Protein AF-A0A959TZA0-F1 (afdb_monomer_lite)

Structure (mmCIF, N/CA/C/O backbone):
data_AF-A0A959TZA0-F1
#
_entry.id   AF-A0A959TZA0-F1
#
loop_
_atom_site.group_PDB
_atom_site.id
_atom_site.type_symbol
_atom_site.label_atom_id
_atom_site.label_alt_id
_atom_site.label_comp_id
_atom_site.label_asym_id
_atom_site.label_entity_id
_atom_site.label_seq_id
_atom_site.pdbx_PDB_ins_code
_atom_site.Cartn_x
_atom_site.Cartn_y
_atom_site.Cartn_z
_atom_site.occupancy
_atom_site.B_iso_or_equiv
_atom_site.auth_seq_id
_atom_site.auth_comp_id
_atom_site.auth_asym_id
_atom_site.auth_atom_id
_atom_site.pdbx_PDB_model_num
ATOM 1 N N . MET A 1 1 ? -0.626 -14.594 53.410 1.00 40.88 1 MET A N 1
ATOM 2 C CA . MET A 1 1 ? -1.885 -14.572 52.633 1.00 40.88 1 MET A CA 1
ATOM 3 C C . MET A 1 1 ? -1.682 -13.643 51.441 1.00 40.88 1 MET A C 1
ATOM 5 O O . MET A 1 1 ? -1.229 -12.523 51.627 1.00 40.88 1 MET A O 1
ATOM 9 N N . ARG A 1 2 ? -1.852 -14.174 50.222 1.00 48.50 2 ARG A N 1
ATOM 10 C CA . ARG A 1 2 ? -1.533 -13.555 48.921 1.00 48.50 2 ARG A CA 1
ATOM 11 C C . ARG A 1 2 ? -2.616 -12.534 48.533 1.00 48.50 2 ARG A C 1
ATOM 13 O O . ARG A 1 2 ? -3.709 -12.947 48.174 1.00 48.50 2 ARG A O 1
ATOM 20 N N . SER A 1 3 ? -2.311 -11.236 48.552 1.00 47.94 3 SER A N 1
ATOM 21 C CA . SER A 1 3 ? -3.233 -10.160 48.131 1.00 47.94 3 SER A CA 1
ATOM 22 C C . SER A 1 3 ? -2.726 -9.345 46.928 1.00 47.94 3 SER A C 1
ATOM 24 O O . SER A 1 3 ? -3.012 -8.159 46.816 1.00 47.94 3 SER A O 1
ATOM 26 N N . LYS A 1 4 ? -1.950 -9.948 46.015 1.00 49.88 4 LYS A N 1
ATOM 27 C CA . LYS A 1 4 ? -1.349 -9.229 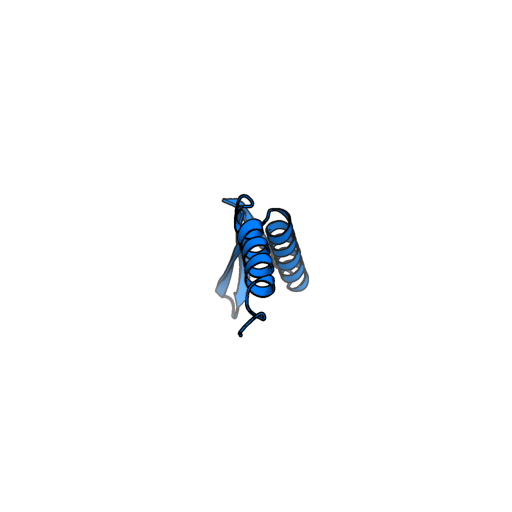44.869 1.00 49.88 4 LYS A CA 1
ATOM 28 C C . LYS A 1 4 ? -1.944 -9.551 43.489 1.00 49.88 4 LYS A C 1
ATOM 30 O O . LYS A 1 4 ? -1.423 -9.062 42.499 1.00 49.88 4 LYS A O 1
ATOM 35 N N . ASN A 1 5 ? -3.037 -10.315 43.400 1.00 53.84 5 ASN A N 1
ATOM 36 C CA . ASN A 1 5 ? -3.510 -10.832 42.101 1.00 53.84 5 ASN A CA 1
ATOM 37 C C . ASN A 1 5 ? -4.823 -10.240 41.561 1.00 53.84 5 ASN A C 1
ATOM 39 O O . ASN A 1 5 ? -5.208 -10.602 40.458 1.00 53.84 5 ASN A O 1
ATOM 43 N N . LEU A 1 6 ? -5.509 -9.337 42.269 1.00 52.66 6 LEU A N 1
ATOM 44 C CA . LEU A 1 6 ? -6.821 -8.836 41.815 1.00 52.66 6 LEU A CA 1
ATOM 45 C C . LEU A 1 6 ? -6.747 -7.593 40.911 1.00 52.66 6 LEU A C 1
ATOM 47 O O . LEU A 1 6 ? -7.552 -7.471 39.995 1.00 52.66 6 LEU A O 1
ATOM 51 N N . LEU A 1 7 ? -5.756 -6.711 41.093 1.00 52.44 7 LEU A N 1
ATOM 52 C CA . LEU A 1 7 ? -5.604 -5.513 40.248 1.00 52.44 7 LEU A CA 1
ATOM 53 C C . LEU A 1 7 ? -5.093 -5.825 38.832 1.00 52.44 7 LEU A C 1
ATOM 55 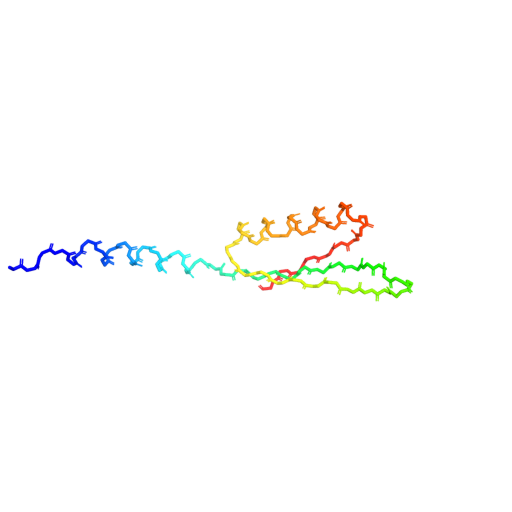O O . LEU A 1 7 ? -5.449 -5.131 37.885 1.00 52.44 7 LEU A O 1
ATOM 59 N N . SER A 1 8 ? -4.305 -6.891 38.666 1.00 51.97 8 SER A N 1
ATOM 60 C CA . SER A 1 8 ? -3.764 -7.276 37.354 1.00 51.97 8 SER A CA 1
ATOM 61 C C . SER A 1 8 ? -4.833 -7.811 36.395 1.00 51.97 8 SER A C 1
ATOM 63 O O . SER A 1 8 ? -4.653 -7.727 35.184 1.00 51.97 8 SER A O 1
ATOM 65 N N . LEU A 1 9 ? -5.932 -8.365 36.917 1.00 51.75 9 LEU A N 1
ATOM 66 C CA . LEU A 1 9 ? -7.001 -8.952 36.103 1.00 51.75 9 LEU A CA 1
ATOM 67 C C . LEU A 1 9 ? -7.908 -7.882 35.477 1.00 51.75 9 LEU A C 1
ATOM 69 O O . LEU A 1 9 ? -8.379 -8.066 34.358 1.00 51.75 9 LEU A O 1
ATOM 73 N N . PHE A 1 10 ? -8.099 -6.738 36.144 1.00 53.25 10 PHE A N 1
ATOM 74 C CA . PHE A 1 10 ? -8.918 -5.645 35.609 1.00 53.25 10 PHE A CA 1
ATOM 75 C C . PHE A 1 10 ? -8.237 -4.897 34.451 1.00 53.25 10 PHE A C 1
ATOM 77 O O . PHE A 1 10 ? -8.909 -4.563 33.478 1.00 53.25 10 PHE A O 1
ATOM 84 N N . CYS A 1 11 ? -6.911 -4.704 34.484 1.00 52.59 11 CYS A N 1
ATOM 85 C CA . CYS A 1 11 ? -6.188 -4.100 33.353 1.00 52.59 11 CYS A CA 1
ATOM 86 C C . CYS A 1 11 ? -6.193 -4.983 32.096 1.00 52.59 11 CYS A C 1
ATOM 88 O O . CYS A 1 11 ? -6.289 -4.465 30.987 1.00 52.59 11 CYS A O 1
ATOM 90 N N . ALA A 1 12 ? -6.127 -6.309 32.249 1.00 52.28 12 ALA A N 1
ATOM 91 C CA . ALA A 1 12 ? -6.159 -7.227 31.110 1.00 52.28 12 ALA A CA 1
ATOM 92 C C . ALA A 1 12 ? -7.531 -7.242 30.407 1.00 52.28 12 ALA A C 1
ATOM 94 O O . ALA A 1 12 ? -7.598 -7.351 29.186 1.00 52.28 12 ALA A O 1
ATOM 95 N N . ALA A 1 13 ? -8.626 -7.076 31.158 1.00 50.50 13 ALA A N 1
ATOM 96 C CA . ALA A 1 13 ? -9.977 -7.029 30.597 1.00 50.50 13 ALA A CA 1
ATOM 97 C C . ALA A 1 13 ? -10.248 -5.745 29.786 1.00 50.50 13 ALA A C 1
ATOM 99 O O . ALA A 1 13 ? -10.952 -5.793 28.780 1.00 50.50 13 ALA A O 1
ATOM 100 N N . LEU A 1 14 ? -9.653 -4.613 30.180 1.00 50.09 14 LEU A N 1
ATOM 101 C CA . LEU A 1 14 ? -9.737 -3.348 29.437 1.00 50.09 14 LEU A CA 1
ATOM 102 C C . LEU A 1 14 ? -8.945 -3.377 28.119 1.00 50.09 14 LEU A C 1
ATOM 104 O O . LEU A 1 14 ? -9.394 -2.785 27.143 1.00 50.09 14 LEU A O 1
ATOM 108 N N . LEU A 1 15 ? -7.827 -4.113 28.061 1.00 50.44 15 LEU A N 1
ATOM 109 C CA . LEU A 1 15 ? -7.058 -4.326 26.823 1.00 50.44 15 LEU A CA 1
ATOM 110 C C . LEU A 1 15 ? -7.779 -5.240 25.818 1.00 50.44 15 LEU A C 1
ATOM 112 O O . LEU A 1 15 ? -7.610 -5.083 24.615 1.00 50.44 15 LEU A O 1
ATOM 116 N N . MET A 1 16 ? -8.602 -6.178 26.293 1.00 48.72 16 MET A N 1
ATOM 117 C CA . MET A 1 16 ? -9.378 -7.071 25.421 1.00 48.72 16 MET A CA 1
ATOM 118 C C . MET A 1 16 ? -10.618 -6.388 24.820 1.00 48.72 16 MET A C 1
ATOM 120 O O . MET A 1 16 ? -11.106 -6.811 23.775 1.00 48.72 16 MET A O 1
ATOM 124 N N . LEU A 1 17 ? -11.139 -5.331 25.458 1.00 48.44 17 LEU A N 1
ATOM 125 C CA . LEU A 1 17 ? -12.356 -4.644 25.007 1.00 48.44 17 LEU A CA 1
ATOM 126 C C . LEU A 1 17 ? -12.123 -3.660 23.846 1.00 48.44 17 LEU A C 1
ATOM 128 O O . LEU A 1 17 ? -13.085 -3.290 23.176 1.00 48.44 17 LEU A O 1
ATOM 132 N N . SER A 1 18 ? -10.877 -3.256 23.568 1.00 51.94 18 SER A N 1
ATOM 133 C CA . SER A 1 18 ? -10.548 -2.409 22.408 1.00 51.94 18 SER A CA 1
ATOM 134 C C . SER A 1 18 ? -10.482 -3.181 21.085 1.00 51.94 18 SER A C 1
ATOM 136 O O . SER A 1 18 ? -10.444 -2.562 20.027 1.00 51.94 18 SER A O 1
ATOM 138 N N . ALA A 1 19 ? -10.510 -4.519 21.125 1.00 51.19 19 ALA A N 1
ATOM 139 C CA . ALA A 1 19 ? -10.442 -5.381 19.941 1.00 51.19 19 ALA A CA 1
ATOM 140 C C . ALA A 1 19 ? -11.813 -5.679 19.297 1.00 51.19 19 ALA A C 1
ATOM 142 O O . ALA A 1 19 ? -11.879 -6.386 18.298 1.00 51.19 19 ALA A O 1
ATOM 143 N N . ALA A 1 20 ? -12.911 -5.147 19.850 1.00 50.97 20 ALA A N 1
ATOM 144 C CA . ALA A 1 20 ? -14.266 -5.303 19.308 1.00 50.97 20 ALA A CA 1
ATOM 145 C C . ALA A 1 20 ? -14.769 -4.055 18.552 1.00 50.97 20 ALA A C 1
ATOM 147 O O . ALA A 1 20 ? -15.968 -3.907 18.314 1.00 50.97 20 ALA A O 1
ATOM 148 N N . GLY A 1 21 ? -13.874 -3.130 18.192 1.00 56.84 21 GLY A N 1
ATOM 149 C CA . GLY A 1 21 ? -14.179 -2.116 17.184 1.00 56.84 21 GLY A CA 1
ATOM 150 C C . GLY A 1 21 ? -14.206 -2.786 15.815 1.00 56.84 21 GLY A C 1
ATOM 151 O O . GLY A 1 21 ? -13.318 -3.584 15.540 1.00 56.84 21 GLY A O 1
ATOM 152 N N . CYS A 1 22 ? -15.218 -2.503 14.988 1.00 64.06 22 CYS A N 1
ATOM 153 C CA . CYS A 1 22 ? -15.349 -3.056 13.637 1.00 64.06 22 CYS A CA 1
ATOM 154 C C . CYS A 1 22 ? -14.001 -3.006 12.909 1.00 64.06 22 CYS A C 1
ATOM 156 O O . CYS A 1 22 ? -13.561 -1.928 12.502 1.00 64.06 22 CYS A O 1
ATOM 158 N N . THR A 1 23 ? -13.343 -4.160 12.805 1.00 79.06 23 THR A N 1
ATOM 159 C CA . THR A 1 23 ? -12.083 -4.297 12.091 1.00 79.06 23 THR A CA 1
ATOM 160 C C . THR A 1 23 ? -12.383 -4.048 10.624 1.00 79.06 23 THR A C 1
ATOM 162 O O . THR A 1 23 ? -13.222 -4.731 10.042 1.00 79.06 23 THR A O 1
ATOM 165 N N . ILE A 1 24 ? -11.754 -3.026 10.058 1.00 89.12 24 ILE A N 1
ATOM 166 C CA . ILE A 1 24 ? -11.759 -2.772 8.621 1.00 89.12 24 ILE A CA 1
ATOM 167 C C . ILE A 1 24 ? -10.405 -3.243 8.124 1.00 89.12 24 ILE A C 1
ATOM 169 O O . ILE A 1 24 ? -9.394 -2.987 8.782 1.00 89.12 24 ILE A O 1
ATOM 173 N N . CYS A 1 25 ? -10.386 -3.930 6.993 1.00 92.00 25 CYS A N 1
ATOM 174 C CA . CYS A 1 25 ? -9.148 -4.277 6.325 1.00 92.00 25 CYS A CA 1
ATOM 175 C C . CYS A 1 25 ? -8.975 -3.385 5.098 1.00 92.00 25 CYS A C 1
ATOM 177 O O . CYS A 1 25 ? -9.950 -2.978 4.467 1.00 92.00 25 CYS A O 1
ATOM 179 N N . SER A 1 26 ? -7.734 -3.045 4.777 1.00 95.19 26 SER A N 1
ATOM 180 C CA . SER A 1 26 ? -7.381 -2.368 3.534 1.00 95.19 26 SER A CA 1
ATOM 181 C C . SER A 1 26 ? -6.158 -3.033 2.936 1.00 95.19 26 SER A C 1
ATOM 183 O O . SER A 1 26 ? -5.218 -3.368 3.659 1.00 95.19 26 SER A O 1
ATOM 185 N N . THR A 1 27 ? -6.204 -3.249 1.628 1.00 97.50 27 THR A N 1
ATOM 186 C CA . THR A 1 27 ? -5.067 -3.722 0.841 1.00 97.50 27 THR A CA 1
ATOM 187 C C . THR A 1 27 ? -4.623 -2.581 -0.051 1.00 97.50 27 THR A C 1
ATOM 189 O O . THR A 1 27 ? -5.434 -2.076 -0.829 1.00 97.50 27 THR A O 1
ATOM 192 N N . CYS A 1 28 ? -3.360 -2.188 0.059 1.00 97.06 28 CYS A N 1
ATOM 193 C CA . CYS A 1 28 ? -2.750 -1.176 -0.786 1.00 97.06 28 CYS A CA 1
ATOM 194 C C . CYS A 1 28 ? -1.719 -1.803 -1.724 1.0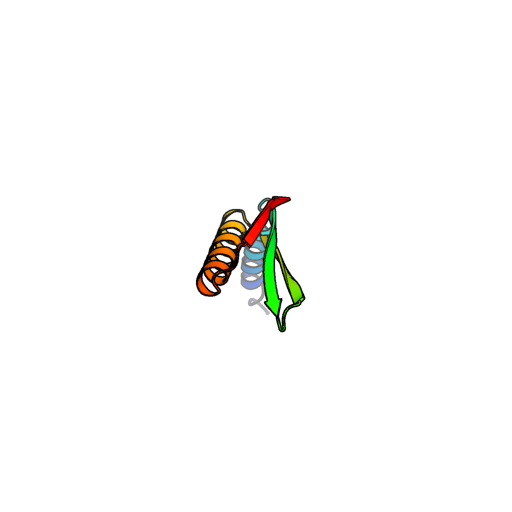0 97.06 28 CYS A C 1
ATOM 196 O O . CYS A 1 28 ? -0.984 -2.713 -1.337 1.00 97.06 28 CYS A O 1
ATOM 198 N N . THR A 1 29 ? -1.647 -1.300 -2.953 1.00 96.94 29 THR A N 1
ATOM 199 C CA . THR A 1 29 ? -0.756 -1.804 -4.000 1.00 96.94 29 THR A CA 1
ATOM 200 C C . THR A 1 29 ? -0.099 -0.642 -4.735 1.00 96.94 29 THR A C 1
ATOM 202 O O . THR A 1 29 ? -0.781 0.319 -5.081 1.00 96.94 29 THR A O 1
ATOM 205 N N . TYR A 1 30 ? 1.202 -0.726 -5.024 1.00 94.00 30 TYR A N 1
ATOM 206 C CA . TYR A 1 30 ? 1.861 0.154 -5.999 1.00 94.00 30 TYR A CA 1
ATOM 207 C C . TY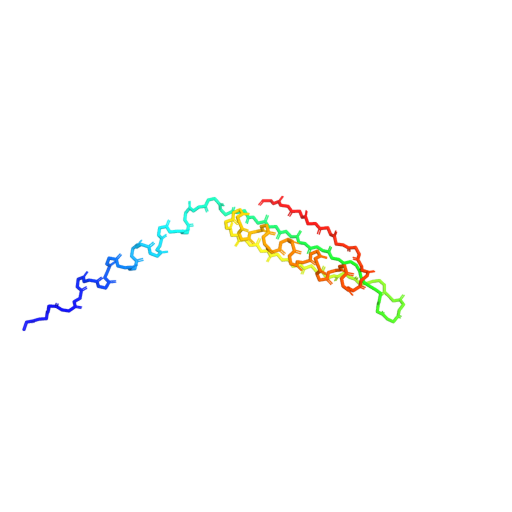R A 1 30 ? 2.683 -0.641 -7.016 1.00 94.00 30 TYR A C 1
ATOM 209 O O . TYR A 1 30 ? 3.266 -1.681 -6.698 1.00 94.00 30 TYR A O 1
ATOM 217 N N . SER A 1 31 ? 2.745 -0.125 -8.244 1.00 90.19 31 SER A N 1
ATOM 218 C CA . SER A 1 31 ? 3.591 -0.665 -9.315 1.00 90.19 31 SER A CA 1
ATOM 219 C C . SER A 1 31 ? 4.904 0.104 -9.397 1.00 90.19 31 SER A C 1
ATOM 221 O O . SER A 1 31 ? 4.917 1.331 -9.364 1.00 90.19 31 SER A O 1
ATOM 223 N N . TYR A 1 32 ? 6.015 -0.602 -9.568 1.00 86.56 32 TYR A N 1
ATOM 224 C CA . TYR A 1 3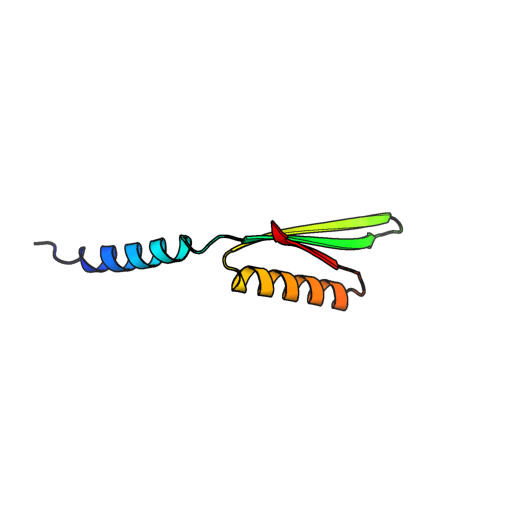2 ? 7.339 -0.020 -9.760 1.00 86.56 32 TYR A CA 1
ATOM 225 C C . TYR A 1 32 ? 8.106 -0.774 -10.848 1.00 86.56 32 TYR A C 1
ATOM 227 O O . TYR A 1 32 ? 7.885 -1.958 -11.086 1.00 86.56 32 TYR A O 1
ATOM 235 N N . TYR A 1 33 ? 9.038 -0.094 -11.515 1.00 86.19 33 TYR A N 1
ATOM 236 C CA . TYR A 1 33 ? 9.888 -0.717 -12.529 1.00 86.19 33 TYR A CA 1
ATOM 237 C C . TYR A 1 33 ? 11.242 -1.085 -11.931 1.00 86.19 33 TYR A C 1
ATOM 239 O O . TYR A 1 33 ? 11.975 -0.220 -11.451 1.00 86.19 33 TYR A O 1
ATOM 247 N N . TYR A 1 34 ? 11.608 -2.361 -12.012 1.00 80.62 34 TYR A N 1
ATOM 248 C CA . TYR A 1 34 ? 12.912 -2.858 -11.582 1.00 80.62 34 TYR A CA 1
ATOM 249 C C . TYR A 1 34 ? 13.581 -3.597 -12.741 1.00 80.62 34 TYR A C 1
ATOM 251 O O . TYR A 1 34 ? 13.052 -4.577 -13.256 1.00 80.62 34 TYR A O 1
ATOM 259 N N . TYR A 1 35 ? 14.726 -3.086 -13.208 1.00 86.50 35 TYR A N 1
ATOM 260 C CA . TYR A 1 35 ? 15.442 -3.594 -14.392 1.00 86.50 35 TYR A CA 1
ATOM 261 C C . TYR A 1 35 ? 14.575 -3.758 -15.659 1.00 86.50 35 TYR A C 1
ATOM 263 O O . TYR A 1 35 ? 14.772 -4.682 -16.443 1.00 86.50 35 TYR A O 1
ATOM 271 N N . GLY A 1 36 ? 13.624 -2.846 -15.882 1.00 86.75 36 GLY A N 1
ATOM 272 C CA . GLY A 1 36 ? 12.745 -2.875 -17.059 1.00 86.75 36 GLY A CA 1
ATOM 273 C C . GLY A 1 36 ? 11.589 -3.874 -16.966 1.00 86.75 36 GLY A C 1
ATOM 274 O O . GLY A 1 36 ? 10.855 -4.033 -17.937 1.00 86.75 36 GLY A O 1
ATOM 275 N N . VAL A 1 37 ? 11.409 -4.517 -15.812 1.00 88.81 37 VAL A N 1
ATOM 276 C CA . VAL A 1 37 ? 10.245 -5.347 -15.498 1.00 88.81 37 VAL A CA 1
ATOM 277 C C . VAL A 1 37 ? 9.322 -4.550 -14.582 1.00 88.81 37 VAL A C 1
ATOM 279 O O . VAL A 1 37 ? 9.783 -3.978 -13.591 1.00 88.81 37 VAL A O 1
ATOM 282 N N . GLU A 1 38 ? 8.038 -4.484 -14.929 1.00 88.31 38 GLU A N 1
ATOM 283 C CA . GLU A 1 38 ? 7.008 -3.959 -14.033 1.00 88.31 38 GLU A CA 1
ATOM 284 C C . GLU A 1 38 ? 6.752 -4.982 -12.921 1.00 88.31 38 GLU A C 1
ATOM 286 O O . GLU A 1 38 ? 6.445 -6.145 -13.185 1.00 88.31 38 GLU A O 1
ATOM 291 N N . SER A 1 39 ? 6.907 -4.534 -11.682 1.00 89.31 39 SER A N 1
ATOM 292 C CA . SER A 1 39 ? 6.677 -5.301 -10.464 1.00 89.31 39 SER A CA 1
ATOM 293 C C . SER A 1 39 ? 5.635 -4.591 -9.614 1.00 89.31 39 SER A C 1
ATOM 295 O O . SER A 1 39 ? 5.517 -3.368 -9.648 1.00 89.31 39 SER A O 1
ATOM 297 N N . THR A 1 40 ? 4.909 -5.353 -8.810 1.00 91.56 40 THR A N 1
ATOM 298 C CA . THR A 1 40 ? 3.912 -4.838 -7.872 1.00 91.56 40 THR A CA 1
ATOM 299 C C . THR A 1 40 ? 4.306 -5.181 -6.444 1.00 91.56 40 THR A C 1
ATOM 301 O O . THR A 1 40 ? 4.782 -6.280 -6.161 1.00 91.56 40 THR A O 1
ATOM 304 N N . TYR A 1 41 ? 4.116 -4.222 -5.542 1.00 91.94 41 TYR A N 1
ATOM 305 C CA . TYR A 1 41 ? 4.182 -4.428 -4.099 1.00 91.94 41 TYR A CA 1
ATOM 306 C C . TYR A 1 41 ? 2.780 -4.278 -3.524 1.00 91.94 41 TYR A C 1
ATOM 308 O O . TYR A 1 41 ? 2.085 -3.321 -3.859 1.00 91.94 41 TYR A O 1
ATOM 316 N N . GLU A 1 42 ? 2.382 -5.215 -2.670 1.00 94.94 42 GLU A N 1
ATOM 317 C CA . GLU A 1 42 ? 1.075 -5.245 -2.022 1.00 94.94 42 GLU A CA 1
ATOM 318 C C . GLU A 1 42 ? 1.250 -5.424 -0.515 1.00 94.94 42 GLU A C 1
ATOM 320 O O . GLU A 1 42 ? 2.051 -6.249 -0.070 1.00 94.94 42 GLU A O 1
ATOM 325 N N . GLU A 1 43 ? 0.480 -4.670 0.265 1.00 94.38 43 GLU A N 1
ATOM 326 C CA . GLU A 1 43 ? 0.453 -4.777 1.719 1.00 94.38 43 GLU A CA 1
ATOM 327 C C . GLU A 1 43 ? -0.982 -4.675 2.239 1.00 94.38 43 GLU A C 1
ATOM 329 O O . GLU A 1 43 ? -1.790 -3.899 1.728 1.00 94.38 43 GLU A O 1
ATOM 334 N N . GLN A 1 44 ? -1.302 -5.468 3.262 1.00 95.00 44 GLN A N 1
ATOM 335 C CA . GLN A 1 44 ? -2.626 -5.509 3.875 1.00 95.00 44 GLN A CA 1
ATOM 336 C C . GLN A 1 44 ? -2.538 -5.159 5.357 1.00 95.00 44 GLN A C 1
ATOM 338 O O . GLN A 1 44 ? -1.713 -5.706 6.090 1.00 95.00 44 GLN A O 1
ATOM 343 N N . TYR A 1 45 ? -3.458 -4.312 5.812 1.00 92.19 45 TYR A N 1
ATOM 344 C CA . TYR A 1 45 ? -3.596 -3.955 7.215 1.00 92.19 45 TYR A CA 1
ATOM 345 C C . TYR A 1 45 ? -5.058 -4.004 7.662 1.00 92.19 45 TYR A C 1
ATOM 347 O O . TYR A 1 45 ? -5.952 -3.508 6.977 1.00 92.19 45 TYR A O 1
ATOM 355 N N . CYS A 1 46 ? -5.293 -4.585 8.838 1.00 91.94 46 CYS A N 1
ATOM 356 C CA . CYS A 1 46 ? -6.608 -4.682 9.459 1.00 91.94 46 CYS A CA 1
ATOM 357 C C . CYS A 1 46 ? -6.578 -4.028 10.839 1.00 91.94 46 CYS A C 1
ATOM 359 O O . CYS A 1 46 ? -5.774 -4.404 11.691 1.00 91.94 46 CYS A O 1
ATOM 361 N N . GLY A 1 47 ? -7.485 -3.087 11.084 1.00 89.81 47 GLY A N 1
ATOM 362 C CA . GLY A 1 47 ? -7.536 -2.361 12.349 1.00 89.81 47 GLY A CA 1
ATOM 363 C C . GLY A 1 47 ? -8.788 -1.510 12.489 1.00 89.81 47 GLY A C 1
ATOM 364 O O . GLY A 1 47 ? -9.792 -1.703 11.798 1.00 89.81 47 GLY A O 1
ATOM 365 N N . SER A 1 48 ? -8.744 -0.547 13.403 1.00 90.31 48 SER A N 1
ATOM 366 C CA . SER A 1 48 ? -9.767 0.489 13.482 1.00 90.31 48 SER A CA 1
ATOM 367 C C . SER A 1 48 ? -9.756 1.359 12.221 1.00 90.31 48 SER A C 1
ATOM 369 O O . SER A 1 48 ? -8.743 1.503 11.540 1.00 90.31 48 SER A O 1
ATOM 371 N N . ARG A 1 49 ? -10.877 2.032 11.930 1.00 89.38 49 ARG A N 1
ATOM 372 C CA . ARG A 1 49 ? -10.966 2.980 10.803 1.00 89.38 49 ARG A CA 1
ATOM 373 C C . ARG A 1 49 ? -9.860 4.046 10.822 1.00 89.38 49 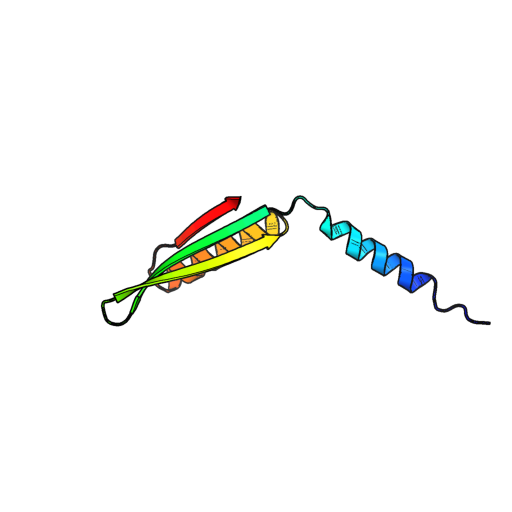ARG A C 1
ATOM 375 O O . ARG A 1 49 ? -9.482 4.526 9.760 1.00 89.38 49 ARG A O 1
ATOM 382 N N . TYR A 1 50 ? -9.406 4.457 12.007 1.00 90.81 50 TYR A N 1
ATOM 383 C CA . TYR A 1 50 ? -8.329 5.435 12.145 1.00 90.81 50 TYR A CA 1
ATOM 384 C C . TYR A 1 50 ? -6.975 4.825 11.776 1.00 90.81 50 TYR A C 1
ATOM 386 O O . TYR A 1 50 ? -6.270 5.386 10.949 1.00 90.81 50 TYR A O 1
ATOM 394 N N . GLU A 1 51 ? -6.654 3.648 12.315 1.00 92.38 51 GLU A N 1
ATOM 395 C CA . GLU A 1 51 ? -5.400 2.956 11.997 1.00 92.38 51 GLU A CA 1
ATOM 396 C C . GLU A 1 51 ? -5.311 2.592 10.511 1.00 92.38 51 GLU A C 1
ATOM 398 O O . GLU A 1 51 ? -4.273 2.798 9.897 1.00 92.38 51 GLU A O 1
ATOM 403 N N . VAL A 1 52 ? -6.416 2.137 9.910 1.00 93.62 52 VAL A N 1
ATOM 404 C CA . VAL A 1 52 ? -6.478 1.833 8.473 1.00 93.62 52 VAL A CA 1
ATOM 405 C C . VAL A 1 52 ? -6.238 3.074 7.615 1.00 93.62 52 VAL A C 1
ATOM 407 O O . VAL A 1 52 ? -5.546 2.984 6.612 1.00 93.62 52 VAL A O 1
ATOM 410 N N . ARG A 1 53 ? -6.778 4.237 8.000 1.00 94.94 53 ARG A N 1
ATOM 411 C CA . ARG A 1 53 ? -6.512 5.488 7.272 1.00 94.94 53 ARG A CA 1
ATOM 412 C C . ARG A 1 53 ? -5.052 5.900 7.369 1.00 94.94 53 ARG A C 1
ATOM 414 O O . ARG A 1 53 ? -4.477 6.244 6.352 1.00 94.94 53 ARG A O 1
ATOM 421 N N . ASN A 1 54 ? -4.464 5.817 8.560 1.00 95.94 54 ASN A N 1
ATOM 422 C CA . ASN A 1 54 ? -3.050 6.138 8.730 1.00 95.94 54 ASN A CA 1
ATOM 423 C C . ASN A 1 54 ? -2.166 5.206 7.893 1.00 95.94 54 ASN A C 1
ATOM 425 O O . ASN A 1 54 ? -1.248 5.674 7.240 1.00 95.94 54 ASN A O 1
ATOM 429 N N . PHE A 1 55 ? -2.482 3.907 7.865 1.00 95.69 55 PHE A N 1
ATOM 430 C CA . PHE A 1 55 ? -1.808 2.947 6.992 1.00 95.69 55 PHE A CA 1
ATOM 431 C C . PHE A 1 55 ? -1.912 3.334 5.506 1.00 95.69 55 PHE A C 1
ATOM 433 O O . PHE A 1 55 ? -0.904 3.334 4.808 1.00 95.69 55 PHE A O 1
ATOM 440 N N . GLU A 1 56 ? -3.111 3.678 5.023 1.00 96.88 56 GLU A N 1
ATOM 441 C CA . GLU A 1 56 ? -3.325 4.098 3.631 1.00 96.88 56 GLU A CA 1
ATOM 442 C C . GLU A 1 56 ? -2.554 5.383 3.290 1.00 96.88 56 GLU A C 1
ATOM 444 O O . GLU A 1 56 ? -1.912 5.447 2.243 1.00 96.88 56 GLU A O 1
ATOM 449 N N . ASP A 1 57 ? -2.592 6.383 4.175 1.00 97.31 57 ASP A N 1
ATOM 450 C CA . ASP A 1 57 ? -1.901 7.663 3.993 1.00 97.31 57 ASP A CA 1
ATOM 451 C C . ASP A 1 57 ? -0.375 7.457 3.949 1.00 97.31 57 ASP A C 1
ATOM 453 O O . ASP A 1 57 ? 0.275 7.895 2.999 1.00 97.31 57 ASP A O 1
ATOM 457 N N . ASP A 1 58 ? 0.189 6.705 4.903 1.00 96.81 58 ASP A N 1
ATOM 458 C CA . ASP A 1 58 ? 1.624 6.388 4.951 1.00 96.81 58 ASP A CA 1
ATOM 459 C C . ASP A 1 58 ? 2.077 5.613 3.697 1.00 96.81 58 ASP A C 1
ATOM 461 O O . ASP A 1 58 ? 3.157 5.863 3.148 1.00 96.81 58 ASP A O 1
ATOM 465 N N . PHE A 1 59 ? 1.249 4.682 3.210 1.00 96.25 59 PHE A N 1
ATOM 466 C CA . PHE A 1 59 ? 1.534 3.904 2.004 1.00 96.25 59 PHE A CA 1
ATOM 467 C C . PHE A 1 59 ? 1.538 4.785 0.745 1.00 96.25 59 PHE A C 1
ATOM 469 O O . PHE A 1 59 ? 2.445 4.679 -0.089 1.00 96.25 59 PHE A O 1
ATOM 476 N N . ILE A 1 60 ? 0.551 5.677 0.605 1.00 95.38 60 ILE A N 1
ATOM 477 C CA . ILE A 1 60 ? 0.456 6.620 -0.518 1.00 95.38 60 ILE A CA 1
ATOM 478 C C . ILE A 1 60 ? 1.620 7.614 -0.489 1.00 95.38 60 ILE A C 1
ATOM 480 O O . ILE A 1 60 ? 2.235 7.855 -1.530 1.00 95.38 60 ILE A O 1
ATOM 484 N N . ASP A 1 61 ? 1.971 8.149 0.679 1.00 95.81 61 ASP A N 1
ATOM 485 C CA . ASP A 1 61 ? 3.111 9.054 0.836 1.00 95.81 61 ASP A CA 1
ATOM 486 C C . ASP A 1 61 ? 4.426 8.359 0.453 1.00 95.81 61 ASP A C 1
ATOM 488 O O . ASP A 1 61 ? 5.259 8.931 -0.259 1.00 95.81 61 ASP A O 1
ATOM 492 N N . GLY A 1 62 ? 4.601 7.096 0.855 1.00 93.38 62 GLY A N 1
ATOM 493 C CA . GLY A 1 62 ? 5.742 6.272 0.455 1.00 93.38 62 GLY A CA 1
ATOM 494 C C . GLY A 1 62 ? 5.818 6.036 -1.058 1.00 93.38 62 GLY A C 1
ATOM 495 O O . GLY A 1 62 ? 6.910 6.064 -1.635 1.00 93.38 62 GLY A O 1
ATOM 496 N N . ALA A 1 63 ? 4.675 5.849 -1.721 1.00 92.69 63 ALA A N 1
ATOM 497 C CA . ALA A 1 63 ? 4.590 5.715 -3.173 1.00 92.69 63 ALA A CA 1
ATOM 498 C C . ALA A 1 63 ? 4.903 7.039 -3.897 1.00 92.69 63 ALA A C 1
ATOM 500 O O . ALA A 1 63 ? 5.680 7.055 -4.856 1.00 92.69 63 ALA A O 1
ATOM 501 N N . GLN A 1 64 ? 4.393 8.169 -3.397 1.00 93.31 64 GLN A N 1
ATOM 502 C CA . GLN A 1 64 ? 4.687 9.498 -3.945 1.00 93.31 64 GLN A CA 1
ATOM 503 C C . GLN A 1 64 ? 6.176 9.844 -3.854 1.00 93.31 64 GLN A C 1
ATOM 505 O O . GLN A 1 64 ? 6.749 10.342 -4.824 1.00 93.31 64 GLN A O 1
ATOM 510 N N . GLN A 1 65 ? 6.829 9.534 -2.730 1.00 93.06 65 GLN A N 1
ATOM 511 C CA . GLN A 1 65 ? 8.276 9.733 -2.562 1.00 93.06 65 GLN A CA 1
ATOM 512 C C . GLN A 1 65 ? 9.103 8.921 -3.567 1.00 93.06 65 GLN A C 1
ATOM 514 O O . GLN A 1 65 ? 10.192 9.337 -3.961 1.00 93.06 65 GLN A O 1
ATOM 519 N N . GLN A 1 66 ? 8.573 7.781 -4.009 1.00 89.19 66 GLN A N 1
ATOM 520 C CA . GLN A 1 66 ? 9.176 6.918 -5.023 1.00 89.19 66 GLN A CA 1
ATOM 521 C C . GLN A 1 66 ? 8.705 7.244 -6.448 1.00 89.19 66 GLN A C 1
ATOM 523 O O . GLN A 1 66 ? 9.141 6.598 -7.400 1.00 89.19 66 GLN A O 1
ATOM 528 N N . ASN A 1 67 ? 7.855 8.265 -6.611 1.00 90.75 67 ASN A N 1
ATOM 529 C CA . ASN A 1 67 ? 7.255 8.673 -7.879 1.00 90.75 67 ASN A CA 1
ATOM 530 C C . ASN A 1 67 ? 6.510 7.525 -8.590 1.00 90.75 67 ASN A C 1
ATOM 532 O O . ASN A 1 67 ? 6.577 7.384 -9.814 1.00 90.75 67 ASN A O 1
ATOM 536 N N . VAL A 1 68 ? 5.809 6.700 -7.808 1.00 90.25 68 VAL A N 1
ATOM 537 C CA . VAL A 1 68 ? 4.953 5.607 -8.281 1.00 90.25 68 VAL A CA 1
ATOM 538 C C . VAL A 1 68 ? 3.507 5.826 -7.843 1.00 90.25 68 VAL A C 1
ATOM 540 O O . VAL A 1 68 ? 3.230 6.524 -6.869 1.00 90.25 68 VAL A O 1
ATOM 543 N N . SER A 1 69 ? 2.562 5.252 -8.585 1.00 90.38 69 SER A N 1
ATOM 544 C CA . SER A 1 69 ? 1.142 5.302 -8.228 1.00 90.38 69 SER A CA 1
ATOM 545 C C . SER A 1 69 ? 0.788 4.173 -7.265 1.00 90.38 69 SER A C 1
ATOM 547 O O . SER A 1 69 ? 1.188 3.032 -7.491 1.00 90.38 69 SER A O 1
ATOM 549 N N . ALA A 1 70 ? 0.011 4.500 -6.233 1.00 94.44 70 ALA A N 1
ATOM 550 C CA . ALA A 1 70 ? -0.568 3.548 -5.292 1.00 94.44 70 ALA A CA 1
ATOM 551 C C . ALA A 1 70 ? -2.101 3.577 -5.351 1.00 94.44 70 ALA A C 1
ATOM 553 O O . ALA A 1 70 ? -2.689 4.630 -5.603 1.00 94.44 70 ALA A O 1
ATOM 554 N N . ASP A 1 71 ? -2.726 2.435 -5.082 1.00 95.81 71 ASP A N 1
ATOM 555 C CA . ASP A 1 71 ? -4.173 2.266 -4.933 1.00 95.81 71 ASP A CA 1
ATOM 556 C C . ASP A 1 71 ? -4.472 1.460 -3.665 1.00 95.81 71 ASP A C 1
ATOM 558 O O . ASP A 1 71 ? -3.726 0.539 -3.341 1.00 95.81 71 ASP A O 1
ATOM 562 N N . CYS A 1 72 ? -5.546 1.799 -2.949 1.00 96.12 72 CYS A N 1
ATOM 563 C CA . CYS A 1 72 ? -5.934 1.137 -1.703 1.00 96.12 72 CYS A CA 1
ATOM 564 C C . CYS A 1 72 ? -7.415 0.754 -1.722 1.00 96.12 72 CYS A C 1
ATOM 566 O O . CYS A 1 72 ? -8.283 1.597 -1.955 1.00 96.12 72 CYS A O 1
ATOM 568 N N . ASN A 1 73 ? -7.711 -0.506 -1.397 1.00 95.31 73 ASN A N 1
ATOM 569 C CA . ASN A 1 73 ? -9.059 -1.062 -1.406 1.00 95.31 73 ASN A CA 1
ATOM 570 C C . ASN A 1 73 ? -9.456 -1.621 -0.036 1.00 95.31 73 ASN A C 1
ATOM 572 O O . ASN A 1 73 ? -8.926 -2.633 0.434 1.00 95.31 73 ASN A O 1
ATOM 576 N N . ARG A 1 74 ? -10.461 -0.983 0.575 1.00 91.31 74 ARG A N 1
ATOM 577 C CA . ARG A 1 74 ? -11.051 -1.402 1.854 1.00 91.31 74 ARG A CA 1
ATOM 578 C C . ARG A 1 74 ? -12.063 -2.534 1.666 1.00 91.31 74 ARG A C 1
ATOM 580 O O . ARG A 1 74 ? -12.847 -2.488 0.718 1.00 91.31 74 ARG A O 1
ATOM 587 N N . HIS A 1 75 ? -12.089 -3.493 2.588 1.00 84.19 75 HIS A N 1
ATOM 588 C CA . HIS A 1 75 ? -12.980 -4.658 2.577 1.00 84.19 75 HIS A CA 1
ATOM 589 C C . HIS A 1 75 ? -13.389 -5.099 3.990 1.00 84.19 75 HIS A C 1
ATOM 591 O O . HIS A 1 75 ? -12.659 -4.791 4.965 1.00 84.19 75 HIS A O 1
#

pLDDT: mean 80.12, std 18.93, range [40.88, 97.5]

Sequence (75 aa):
MRSKNLLSLFCAALLMLSAAGCTICSTCTYSYYYYGVESTYEEQYCGSRYEVRNFEDDFIDGAQQQNVSADCNRH

Radius of gyration: 19.82 Å; chains: 1; bounding box: 31×24×70 Å

Foldseek 3Di:
DDDDPDVVVVVVVVVVVQQPAPKKKKKKKWWDDDPNDIDMDIDMDIDHPVVRVVVVVVVQVVCVVVVIDMDMDID

Secondary structure (DSSP, 8-state):
----SSHHHHHHHHHHHGGGS--EEEEEEEEEEETTEEEEEEEEEEE-HHHHHHHHHHHHHHHHHTT--EEEEE-